Protein AF-A0A1F2RP78-F1 (afdb_monomer_lite)

Secondary structure (DSSP, 8-state):
-HHHHHHHHHHHHHHTS-TTHHHHHHHHHHHHHHHHHHHTTTTSHHHHHHHHHHHHHHHHHHHHHIIIIIS-------HHHHHHHHHHHHHHHHHHHHHHHHHTS--

pLDDT: mean 86.89, std 8.17, range [43.94, 95.0]

Radius of gyration: 15.07 Å; chains: 1; bounding box: 33×30×45 Å

Structure (mmCIF, N/CA/C/O backbone):
data_AF-A0A1F2RP78-F1
#
_entry.id   AF-A0A1F2RP78-F1
#
loop_
_atom_site.group_PDB
_atom_site.id
_atom_site.type_symbol
_atom_site.label_atom_id
_atom_site.label_alt_id
_atom_site.label_comp_id
_atom_site.label_asym_id
_atom_site.label_entity_id
_atom_site.label_seq_id
_atom_site.pdbx_PDB_ins_code
_atom_site.Cartn_x
_atom_site.Cartn_y
_atom_site.Cartn_z
_atom_site.occupancy
_atom_site.B_iso_or_equiv
_atom_site.auth_seq_id
_atom_site.auth_comp_id
_atom_site.auth_asym_id
_atom_site.auth_atom_id
_atom_site.pdbx_PDB_model_num
ATOM 1 N N . MET A 1 1 ? 5.033 -1.623 9.139 1.00 85.19 1 MET A N 1
ATOM 2 C CA . MET A 1 1 ? 6.318 -1.883 8.451 1.00 85.19 1 MET A CA 1
ATOM 3 C C . MET A 1 1 ? 6.697 -3.369 8.466 1.00 85.19 1 MET A C 1
ATOM 5 O O . MET A 1 1 ? 6.648 -3.973 7.406 1.00 85.19 1 MET A O 1
ATOM 9 N N . LEU A 1 2 ? 6.993 -3.987 9.624 1.00 90.75 2 LEU A N 1
ATOM 10 C CA . LEU A 1 2 ? 7.465 -5.389 9.707 1.00 90.75 2 LEU A CA 1
ATOM 11 C C . LEU A 1 2 ? 6.521 -6.416 9.061 1.00 90.75 2 LEU A C 1
ATOM 13 O O . LEU A 1 2 ? 6.959 -7.234 8.261 1.00 90.75 2 LEU A O 1
ATOM 17 N N . ALA A 1 3 ? 5.217 -6.328 9.342 1.00 91.81 3 ALA A N 1
ATOM 18 C CA . ALA A 1 3 ? 4.226 -7.193 8.698 1.00 91.81 3 ALA A CA 1
ATOM 19 C C . ALA A 1 3 ? 4.237 -7.034 7.166 1.00 91.81 3 ALA A C 1
ATOM 21 O O . ALA A 1 3 ? 4.172 -8.019 6.441 1.00 91.81 3 ALA A O 1
ATOM 22 N N . GLY A 1 4 ? 4.398 -5.802 6.672 1.00 89.69 4 GLY A N 1
ATOM 23 C CA . GLY A 1 4 ? 4.524 -5.522 5.241 1.00 89.69 4 GLY A CA 1
ATOM 24 C C . GLY A 1 4 ? 5.749 -6.193 4.620 1.00 89.69 4 GLY A C 1
ATOM 25 O O . GLY A 1 4 ? 5.617 -6.826 3.577 1.00 89.69 4 GLY A O 1
ATOM 26 N N . ALA A 1 5 ? 6.904 -6.124 5.288 1.00 91.75 5 ALA A N 1
ATOM 27 C CA . ALA A 1 5 ? 8.136 -6.777 4.846 1.00 91.75 5 ALA A CA 1
ATOM 28 C C . ALA A 1 5 ? 7.974 -8.301 4.759 1.00 91.75 5 ALA A C 1
ATOM 30 O O . ALA A 1 5 ? 8.255 -8.892 3.720 1.00 91.75 5 ALA A O 1
ATOM 31 N N . ILE A 1 6 ? 7.454 -8.923 5.821 1.00 93.94 6 ILE A N 1
ATOM 32 C CA . ILE A 1 6 ? 7.248 -10.377 5.892 1.00 93.94 6 ILE A CA 1
ATOM 33 C C . ILE A 1 6 ? 6.289 -10.838 4.791 1.00 93.94 6 ILE A C 1
ATOM 35 O O . ILE A 1 6 ? 6.608 -11.746 4.028 1.00 93.94 6 ILE A O 1
ATOM 39 N N . ILE A 1 7 ? 5.133 -10.180 4.666 1.00 92.69 7 ILE A N 1
ATOM 40 C CA . ILE A 1 7 ? 4.130 -10.520 3.650 1.00 92.69 7 ILE A CA 1
ATOM 41 C C . ILE A 1 7 ? 4.687 -10.277 2.239 1.00 92.69 7 ILE A C 1
ATOM 43 O O . ILE A 1 7 ? 4.366 -11.013 1.308 1.00 92.69 7 ILE A O 1
ATOM 47 N N . GLY A 1 8 ? 5.496 -9.234 2.049 1.00 90.25 8 GLY A N 1
ATOM 48 C CA . GLY A 1 8 ? 6.111 -8.918 0.763 1.00 90.25 8 GLY A CA 1
ATOM 49 C C . GLY A 1 8 ? 7.144 -9.956 0.336 1.00 90.25 8 GLY A C 1
ATOM 50 O O . GLY A 1 8 ? 7.024 -10.480 -0.762 1.00 90.25 8 GLY A O 1
ATOM 51 N N . ILE A 1 9 ? 8.067 -10.335 1.222 1.00 91.44 9 ILE A N 1
ATOM 52 C CA . ILE A 1 9 ? 9.081 -11.368 0.946 1.00 91.44 9 ILE A CA 1
ATOM 53 C C . ILE A 1 9 ? 8.426 -12.736 0.721 1.00 91.44 9 ILE A C 1
ATOM 55 O O . ILE A 1 9 ? 8.820 -13.474 -0.183 1.00 91.44 9 ILE A O 1
ATOM 59 N N . ALA A 1 10 ? 7.396 -13.070 1.504 1.00 92.44 10 ALA A N 1
ATOM 60 C CA . ALA A 1 10 ? 6.625 -14.290 1.292 1.00 92.44 10 ALA A CA 1
ATOM 61 C C . ALA A 1 10 ? 5.957 -14.292 -0.092 1.00 92.44 10 ALA A C 1
ATOM 63 O O . ALA A 1 10 ? 6.018 -15.292 -0.804 1.00 92.44 10 ALA A O 1
ATOM 64 N N . GLN A 1 11 ? 5.369 -13.165 -0.508 1.00 91.12 11 GLN A N 1
ATOM 65 C CA . GLN A 1 11 ? 4.790 -13.041 -1.844 1.00 91.12 11 GLN A CA 1
ATOM 66 C C . GLN A 1 11 ? 5.857 -13.139 -2.93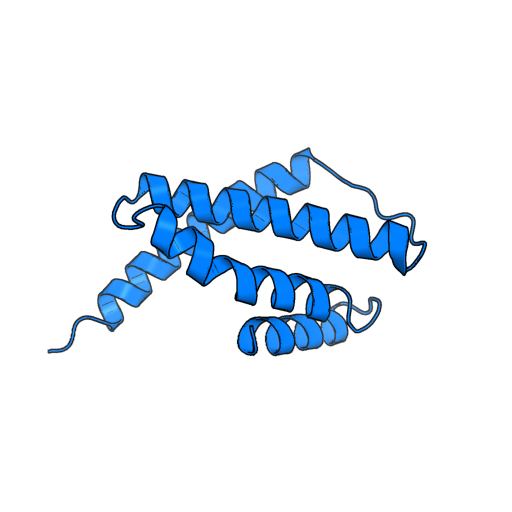9 1.00 91.12 11 GLN A C 1
ATOM 68 O O . GLN A 1 11 ? 5.634 -13.846 -3.918 1.00 91.12 11 GLN A O 1
ATOM 73 N N . ASP A 1 12 ? 6.998 -12.470 -2.781 1.00 89.69 12 ASP A N 1
ATOM 74 C CA . ASP A 1 12 ? 8.112 -12.557 -3.729 1.00 89.69 12 ASP A CA 1
ATOM 75 C C . ASP A 1 12 ? 8.554 -14.021 -3.920 1.00 89.69 12 ASP A C 1
ATOM 77 O O . ASP A 1 12 ? 8.677 -14.498 -5.045 1.00 89.69 12 ASP A O 1
ATOM 81 N N . SER A 1 13 ? 8.679 -14.767 -2.817 1.00 88.44 13 SER A N 1
ATOM 82 C CA . SER A 1 13 ? 9.080 -16.182 -2.822 1.00 88.44 13 SER A CA 1
ATOM 83 C C . SER A 1 13 ? 8.060 -17.090 -3.522 1.00 88.44 13 SER A C 1
ATOM 85 O O . SER A 1 13 ? 8.435 -18.074 -4.150 1.00 88.44 13 SER A O 1
ATOM 87 N N . LEU A 1 14 ? 6.767 -16.763 -3.426 1.00 90.06 14 LEU A N 1
ATOM 88 C CA . LEU A 1 14 ? 5.671 -17.551 -4.004 1.00 90.06 14 LEU A CA 1
ATOM 89 C C . LEU A 1 14 ? 5.351 -17.192 -5.462 1.00 90.06 14 LEU A C 1
ATOM 91 O O . LEU A 1 14 ? 4.744 -17.993 -6.165 1.00 90.06 14 LEU A O 1
ATOM 95 N N . THR A 1 15 ? 5.713 -15.990 -5.919 1.00 84.12 15 THR A N 1
ATOM 96 C CA . THR A 1 15 ? 5.358 -15.491 -7.262 1.00 84.12 15 THR A CA 1
ATOM 97 C C . THR A 1 15 ? 6.435 -15.742 -8.317 1.00 84.12 15 THR A C 1
ATOM 99 O O . THR A 1 15 ? 6.181 -15.507 -9.496 1.00 84.12 15 THR A O 1
ATOM 102 N N . GLY A 1 16 ? 7.616 -16.233 -7.923 1.00 77.31 16 GLY A N 1
ATOM 103 C CA . GLY A 1 16 ? 8.721 -16.545 -8.841 1.00 77.31 16 GLY A CA 1
ATOM 104 C C . GLY A 1 16 ? 9.378 -15.314 -9.479 1.00 77.31 16 GLY A C 1
ATOM 105 O O . GLY A 1 16 ? 10.154 -15.454 -10.421 1.00 77.31 16 GLY A O 1
ATOM 106 N N . GLY A 1 17 ? 9.048 -14.114 -8.992 1.00 76.69 17 GLY A N 1
ATOM 107 C CA . GLY A 1 17 ? 9.647 -12.851 -9.412 1.00 76.69 17 GLY A CA 1
ATOM 108 C C . GLY A 1 17 ? 10.907 -12.489 -8.613 1.00 76.69 17 GLY A C 1
ATOM 109 O O . GLY A 1 17 ? 11.374 -13.269 -7.781 1.00 76.69 17 GLY A O 1
ATOM 110 N N . PRO A 1 18 ? 11.473 -11.293 -8.843 1.00 81.56 18 PRO A N 1
ATOM 111 C CA . PRO A 1 18 ? 12.642 -10.814 -8.112 1.00 81.56 18 PRO A CA 1
ATOM 112 C C . PRO A 1 18 ? 12.363 -10.708 -6.608 1.00 81.56 18 PRO A C 1
ATOM 114 O O . PRO A 1 18 ? 11.429 -10.019 -6.190 1.00 81.56 18 PRO A O 1
ATOM 117 N N . ILE A 1 19 ? 13.197 -11.349 -5.784 1.00 84.06 19 ILE A N 1
ATOM 118 C CA . ILE A 1 19 ? 13.052 -11.270 -4.328 1.00 84.06 19 ILE A CA 1
ATOM 119 C C . ILE A 1 19 ? 13.342 -9.851 -3.841 1.00 84.06 19 ILE A C 1
ATOM 121 O O . ILE A 1 19 ? 14.388 -9.280 -4.140 1.00 84.06 19 ILE A O 1
ATOM 125 N N . GLY A 1 20 ? 12.413 -9.292 -3.064 1.00 85.06 20 GLY A N 1
ATOM 126 C CA . GLY A 1 20 ? 12.517 -7.963 -2.473 1.00 85.06 20 GLY A CA 1
ATOM 127 C C . GLY A 1 20 ? 11.697 -6.885 -3.182 1.00 85.06 20 GLY A C 1
ATOM 128 O O . GLY A 1 20 ? 11.589 -5.783 -2.635 1.00 85.06 20 GLY A O 1
ATOM 129 N N . LEU A 1 21 ? 11.079 -7.165 -4.338 1.00 90.19 21 LEU A N 1
ATOM 130 C CA . LEU A 1 21 ? 10.230 -6.194 -5.038 1.00 90.19 21 LEU A CA 1
ATOM 131 C C . LEU A 1 21 ? 8.944 -5.905 -4.249 1.00 90.19 21 LEU A C 1
ATOM 133 O O . LEU A 1 21 ? 8.692 -4.761 -3.863 1.00 90.19 21 LEU A O 1
ATOM 137 N N . PHE A 1 22 ? 8.145 -6.932 -3.942 1.00 90.94 22 PHE A N 1
ATOM 138 C CA . PHE A 1 22 ? 6.969 -6.779 -3.085 1.00 90.94 22 PHE A CA 1
ATOM 139 C C . PHE A 1 22 ? 7.380 -6.510 -1.630 1.00 90.94 22 PHE A C 1
ATOM 141 O O . PHE A 1 22 ? 6.692 -5.752 -0.942 1.00 90.94 22 PHE A O 1
ATOM 148 N N . GLY A 1 23 ? 8.500 -7.081 -1.167 1.00 90.25 23 GLY A N 1
ATOM 149 C CA . GLY A 1 23 ? 9.094 -6.828 0.152 1.00 90.25 23 GLY A CA 1
ATOM 150 C C . GLY A 1 23 ? 9.316 -5.345 0.450 1.00 90.25 23 GLY A C 1
ATOM 151 O O . GLY A 1 23 ? 8.772 -4.808 1.420 1.00 90.25 23 GLY A O 1
ATOM 152 N N . SER A 1 24 ? 10.085 -4.661 -0.398 1.00 91.31 24 SER A N 1
ATOM 153 C CA . SER A 1 24 ? 10.394 -3.234 -0.241 1.00 91.31 24 SER A CA 1
ATOM 154 C C . SER A 1 24 ? 9.144 -2.360 -0.391 1.00 91.31 24 SER A C 1
ATOM 156 O O . SER A 1 24 ? 8.863 -1.541 0.488 1.00 91.31 24 SER A O 1
ATOM 158 N N . ALA A 1 25 ? 8.322 -2.597 -1.420 1.00 92.50 25 ALA A N 1
ATOM 159 C CA . ALA A 1 25 ? 7.094 -1.837 -1.651 1.00 92.50 25 ALA A CA 1
ATOM 160 C C . ALA A 1 25 ? 6.129 -1.901 -0.451 1.00 92.50 25 ALA A C 1
ATOM 162 O O . ALA A 1 25 ? 5.670 -0.869 0.044 1.00 92.50 25 ALA A O 1
ATOM 163 N N . LYS A 1 26 ? 5.849 -3.100 0.079 1.00 92.50 26 LYS A N 1
ATOM 164 C CA . LYS A 1 26 ? 4.934 -3.266 1.223 1.00 92.50 26 LYS A CA 1
ATOM 165 C C . LYS A 1 26 ? 5.511 -2.762 2.538 1.00 92.50 26 LYS A C 1
ATOM 167 O O . LYS A 1 26 ? 4.751 -2.388 3.431 1.00 92.50 26 LYS A O 1
ATOM 172 N N . THR A 1 27 ? 6.833 -2.727 2.666 1.00 94.19 27 THR A N 1
ATOM 173 C CA . THR A 1 27 ? 7.501 -2.107 3.814 1.00 94.19 27 THR A CA 1
ATOM 174 C C . THR A 1 27 ? 7.230 -0.605 3.843 1.00 94.19 27 THR A C 1
ATOM 176 O O . THR A 1 27 ? 6.800 -0.101 4.882 1.00 94.19 27 THR A O 1
ATOM 179 N N . VAL A 1 28 ? 7.401 0.078 2.702 1.00 93.31 28 VAL A N 1
ATOM 180 C CA . VAL A 1 28 ? 7.117 1.516 2.546 1.00 93.31 28 VAL A CA 1
ATOM 181 C C . VAL A 1 28 ? 5.642 1.802 2.808 1.00 93.31 28 VAL A C 1
ATOM 183 O O . VAL A 1 28 ? 5.325 2.630 3.660 1.00 93.31 28 VAL A O 1
ATOM 186 N N . ILE A 1 29 ? 4.735 1.066 2.157 1.00 94.00 29 ILE A N 1
ATOM 187 C CA . ILE A 1 29 ? 3.291 1.213 2.387 1.00 94.00 29 ILE A CA 1
ATOM 188 C C . ILE A 1 29 ? 2.971 1.026 3.871 1.00 94.00 29 ILE A C 1
ATOM 190 O O . ILE A 1 29 ? 2.396 1.910 4.497 1.00 94.00 29 ILE A O 1
ATOM 194 N N . GLY A 1 30 ? 3.444 -0.062 4.479 1.00 91.50 30 GLY A N 1
ATOM 195 C CA . GLY A 1 30 ? 3.206 -0.346 5.889 1.00 91.50 30 GLY A CA 1
ATOM 196 C C . GLY A 1 30 ? 3.879 0.623 6.869 1.00 91.50 30 GLY A C 1
ATOM 197 O O . GLY A 1 30 ? 3.606 0.521 8.066 1.00 91.50 30 GLY A O 1
ATOM 198 N N . TYR A 1 31 ? 4.789 1.489 6.424 1.00 93.06 31 TYR A N 1
ATOM 199 C CA . TYR A 1 31 ? 5.335 2.595 7.215 1.00 93.06 31 TYR A CA 1
ATOM 200 C C . TYR A 1 31 ? 4.464 3.853 7.089 1.00 93.06 31 TYR A C 1
ATOM 202 O O . TYR A 1 31 ? 4.172 4.491 8.093 1.00 93.06 31 TYR A O 1
ATOM 210 N N . VAL A 1 32 ? 3.997 4.169 5.878 1.00 91.38 32 VAL A N 1
ATOM 211 C CA . VAL A 1 32 ? 3.215 5.382 5.579 1.00 91.38 32 VAL A CA 1
ATOM 212 C C . VAL A 1 32 ? 1.747 5.258 6.012 1.00 91.38 32 VAL A C 1
ATOM 214 O O . VAL A 1 32 ? 1.122 6.258 6.367 1.00 91.38 32 VAL A O 1
ATOM 217 N N . THR A 1 33 ? 1.181 4.044 6.026 1.00 90.69 33 THR A N 1
ATOM 218 C CA . THR A 1 33 ? -0.241 3.817 6.343 1.00 90.69 33 THR A CA 1
ATOM 219 C C . THR A 1 33 ? -0.688 4.397 7.686 1.00 90.69 33 THR A C 1
ATOM 221 O O . THR A 1 33 ? -1.661 5.152 7.678 1.00 90.69 33 THR A O 1
ATOM 224 N N . PRO A 1 34 ? -0.021 4.126 8.825 1.00 88.69 34 PRO A N 1
ATOM 225 C CA . PRO A 1 34 ? -0.437 4.693 10.107 1.00 88.69 34 PRO A CA 1
ATOM 226 C C . PRO A 1 34 ? -0.434 6.227 10.114 1.00 88.69 34 PRO A C 1
ATOM 228 O O . PRO A 1 34 ? -1.357 6.824 10.656 1.00 88.69 34 PRO A O 1
ATOM 231 N N . SER A 1 35 ? 0.560 6.854 9.473 1.00 87.38 35 SER A N 1
ATOM 232 C CA . SER A 1 35 ? 0.722 8.313 9.433 1.00 87.38 35 SER A CA 1
ATOM 233 C C . SER A 1 35 ? -0.363 9.016 8.618 1.00 87.38 35 SER A C 1
ATOM 235 O O . SER A 1 35 ? -0.855 10.060 9.025 1.00 87.38 35 SER A O 1
ATOM 237 N N . LEU A 1 36 ? -0.756 8.461 7.470 1.00 85.06 36 LEU A N 1
ATOM 238 C CA . LEU A 1 36 ? -1.831 9.042 6.653 1.00 85.06 36 LEU A CA 1
ATOM 239 C C . LEU A 1 36 ? -3.215 8.709 7.210 1.00 85.06 36 LEU A C 1
ATOM 241 O O . LEU A 1 36 ? -4.119 9.536 7.132 1.00 85.06 36 LEU A O 1
ATOM 245 N N . SER A 1 37 ? -3.394 7.509 7.771 1.00 83.88 37 SER A N 1
ATOM 246 C CA . SER A 1 37 ? -4.679 7.103 8.344 1.00 83.88 37 SER A CA 1
ATOM 247 C C . SER A 1 37 ? -5.053 7.973 9.541 1.00 83.88 37 SER A C 1
ATOM 249 O O . SER A 1 37 ? -6.217 8.346 9.662 1.00 83.88 37 SER A O 1
ATOM 251 N N . SER A 1 38 ? -4.089 8.331 10.396 1.00 81.81 38 SER A N 1
ATOM 252 C CA . SER A 1 38 ? -4.341 9.210 11.543 1.0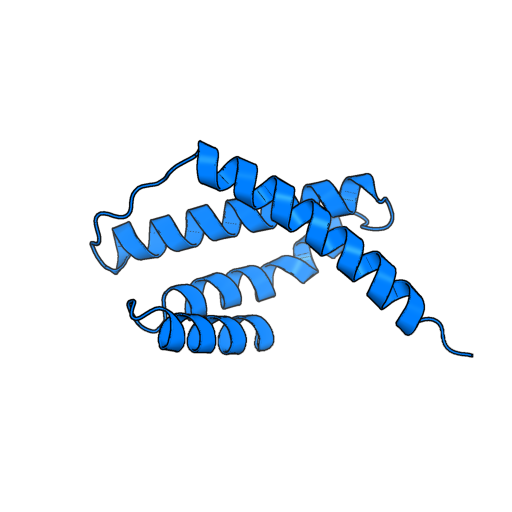0 81.81 38 SER A CA 1
ATOM 253 C C . SER A 1 38 ? -4.634 10.656 11.136 1.00 81.81 38 SER A C 1
ATOM 255 O O . SER A 1 38 ? -5.409 11.322 11.812 1.00 81.81 38 SER A O 1
ATOM 257 N N . LEU A 1 39 ? -4.061 11.133 10.024 1.00 82.25 39 LEU A N 1
ATOM 258 C CA . LEU A 1 39 ? -4.312 12.482 9.506 1.00 82.25 39 LEU A CA 1
ATOM 259 C C . LEU A 1 39 ? -5.709 12.652 8.893 1.00 82.25 39 LEU A C 1
ATOM 261 O O . LEU A 1 39 ? -6.231 13.761 8.872 1.00 82.25 39 LEU A O 1
ATOM 265 N N . LEU A 1 40 ? -6.293 11.578 8.359 1.00 78.88 40 LEU A N 1
ATOM 266 C CA . LEU A 1 40 ? -7.530 11.630 7.574 1.00 78.88 40 LEU A CA 1
ATOM 267 C C . LEU A 1 40 ? -8.801 11.296 8.371 1.00 78.88 40 LEU A C 1
ATOM 269 O O . LEU A 1 40 ? -9.843 11.116 7.755 1.00 78.88 40 LEU A O 1
ATOM 273 N N . ASP A 1 41 ? -8.715 11.217 9.702 1.00 74.94 41 ASP A N 1
ATOM 274 C CA . ASP A 1 41 ? -9.820 10.902 10.622 1.00 74.94 41 ASP A CA 1
ATOM 275 C C . ASP A 1 41 ? -10.705 9.733 10.133 1.00 74.94 41 ASP A C 1
ATOM 277 O O . ASP A 1 41 ? -11.775 9.883 9.535 1.00 74.94 41 ASP A O 1
ATOM 281 N N . THR A 1 42 ? -10.191 8.510 10.301 1.00 68.81 42 THR A N 1
ATOM 282 C CA . THR A 1 42 ? -10.660 7.305 9.589 1.00 68.81 42 THR A CA 1
ATOM 283 C C . THR A 1 42 ? -11.987 6.709 10.079 1.00 68.81 42 THR A C 1
ATOM 285 O O . THR A 1 42 ? -12.270 5.523 9.863 1.00 68.81 42 THR A O 1
ATOM 288 N N . GLU A 1 43 ? -12.821 7.501 10.741 1.00 69.31 43 GLU A N 1
ATOM 289 C CA . GLU A 1 43 ? -14.053 7.033 11.375 1.00 69.31 43 GLU A CA 1
ATOM 290 C C . GLU A 1 43 ? -15.164 6.740 10.355 1.00 69.31 43 GLU A C 1
ATOM 292 O O . GLU A 1 43 ? -15.951 5.806 10.521 1.00 69.31 43 GLU A O 1
ATOM 297 N N . GLY A 1 44 ? -15.193 7.469 9.235 1.00 78.81 44 GLY A N 1
ATOM 298 C CA . GLY A 1 44 ? -16.203 7.291 8.194 1.00 78.81 44 GLY A CA 1
ATOM 299 C C . GLY A 1 44 ? -15.938 6.101 7.264 1.00 78.81 44 GLY A C 1
ATOM 300 O O . GLY A 1 44 ? -14.862 5.979 6.678 1.00 78.81 44 GLY A O 1
ATOM 301 N N . PHE A 1 45 ? -16.972 5.290 6.995 1.00 83.12 45 PHE A N 1
ATOM 302 C CA . PHE A 1 45 ? -16.943 4.224 5.974 1.00 83.12 45 PHE A CA 1
ATOM 303 C C . PHE A 1 45 ? -16.382 4.717 4.629 1.00 83.12 45 PHE A C 1
ATOM 305 O O . PHE A 1 45 ? -15.521 4.073 4.034 1.00 83.12 45 PHE A O 1
ATOM 312 N N . ARG A 1 46 ? -16.824 5.898 4.173 1.00 85.38 46 ARG A N 1
ATOM 313 C CA . ARG A 1 46 ? -16.382 6.508 2.906 1.00 85.38 46 ARG A CA 1
ATOM 314 C C . ARG A 1 46 ? -14.886 6.827 2.907 1.00 85.38 46 ARG A C 1
ATOM 316 O O . ARG A 1 46 ? -14.212 6.581 1.912 1.00 85.38 46 ARG A O 1
ATOM 323 N N . VAL A 1 47 ? -14.375 7.329 4.030 1.00 87.38 47 VAL A N 1
ATOM 324 C CA . VAL A 1 47 ? -12.957 7.664 4.205 1.00 87.38 47 VAL A CA 1
ATOM 325 C C . VAL A 1 47 ? -12.108 6.395 4.174 1.00 87.38 47 VAL A C 1
ATOM 327 O O . VAL A 1 47 ? -11.110 6.353 3.462 1.00 87.38 47 VAL A O 1
ATOM 330 N N . ARG A 1 48 ? -12.543 5.321 4.851 1.00 87.75 48 ARG A N 1
ATOM 331 C CA . ARG A 1 48 ? -11.853 4.019 4.818 1.00 87.75 48 ARG A CA 1
ATOM 332 C C . ARG A 1 48 ? -11.759 3.452 3.402 1.00 87.75 48 ARG A C 1
ATOM 334 O O . ARG A 1 48 ? -10.671 3.062 2.989 1.00 87.75 48 ARG A O 1
ATOM 341 N N . VAL A 1 49 ? -12.865 3.449 2.646 1.00 90.38 49 VAL A N 1
ATOM 342 C CA . VAL A 1 49 ? -12.863 3.019 1.232 1.00 90.38 49 VAL A CA 1
ATOM 343 C C . VAL A 1 49 ? -11.853 3.839 0.429 1.00 90.38 49 VAL A C 1
ATOM 345 O O . VAL A 1 49 ? -11.020 3.270 -0.275 1.00 90.38 49 VAL A O 1
ATOM 348 N N . PHE A 1 50 ? -11.906 5.167 0.550 1.00 90.62 50 PHE A N 1
ATOM 349 C CA . PHE A 1 50 ? -11.045 6.069 -0.211 1.00 90.62 50 PHE A CA 1
ATOM 350 C C . PHE A 1 50 ? -9.561 5.862 0.109 1.00 90.62 50 PHE A C 1
ATOM 352 O O . PHE A 1 50 ? -8.742 5.731 -0.797 1.00 90.62 50 PHE A O 1
ATOM 359 N N . ILE A 1 51 ? -9.211 5.757 1.390 1.00 91.00 51 ILE A N 1
ATOM 360 C CA . ILE A 1 51 ? -7.833 5.528 1.828 1.00 91.00 51 ILE A CA 1
ATOM 361 C C . ILE A 1 51 ? -7.314 4.188 1.317 1.00 91.00 51 ILE A C 1
ATOM 363 O O . ILE A 1 51 ? -6.238 4.148 0.728 1.00 91.00 51 ILE A O 1
ATOM 367 N N . LEU A 1 52 ? -8.073 3.101 1.482 1.00 92.31 52 LEU A N 1
ATOM 368 C CA . LEU A 1 52 ? -7.667 1.777 1.001 1.00 92.31 52 LEU A CA 1
ATOM 369 C C . LEU A 1 52 ? -7.446 1.765 -0.516 1.00 92.31 52 LEU A C 1
ATOM 371 O O . LEU A 1 52 ? -6.478 1.175 -0.997 1.00 92.31 52 LEU A O 1
ATOM 375 N N . PHE A 1 53 ? -8.306 2.462 -1.259 1.00 92.31 53 PHE A N 1
ATOM 376 C CA . PHE A 1 53 ? -8.167 2.630 -2.700 1.00 92.31 53 PHE A CA 1
ATOM 377 C C . PHE A 1 53 ? -6.877 3.379 -3.072 1.00 92.31 53 PHE A C 1
ATOM 379 O O . PHE A 1 53 ? -6.083 2.883 -3.872 1.00 92.31 53 PHE A O 1
ATOM 386 N N . ILE A 1 54 ? -6.626 4.541 -2.460 1.00 91.62 54 ILE A N 1
ATOM 387 C CA . ILE A 1 54 ? -5.429 5.352 -2.729 1.00 91.62 54 ILE A CA 1
ATOM 388 C C . ILE A 1 54 ? -4.148 4.607 -2.340 1.00 91.62 54 ILE A C 1
ATOM 390 O O . ILE A 1 54 ? -3.181 4.619 -3.100 1.00 91.62 54 ILE A O 1
ATOM 394 N N . PHE A 1 55 ? -4.139 3.907 -1.203 1.00 92.31 55 PHE A N 1
ATOM 395 C CA . PHE A 1 55 ? -2.994 3.096 -0.788 1.00 92.31 55 PHE A CA 1
ATOM 396 C C . PHE A 1 55 ? -2.693 1.961 -1.763 1.00 92.31 55 PHE A C 1
ATOM 398 O O . PHE A 1 55 ? -1.524 1.698 -2.044 1.00 92.31 55 PHE A O 1
ATOM 405 N N . TYR A 1 56 ? -3.724 1.317 -2.314 1.00 93.88 56 TYR A N 1
ATOM 406 C CA . TYR A 1 56 ? -3.529 0.309 -3.349 1.00 93.88 56 TYR A CA 1
ATOM 407 C C . TYR A 1 56 ? -2.906 0.911 -4.614 1.00 93.88 56 TYR A C 1
ATOM 409 O O . TYR A 1 56 ? -1.949 0.356 -5.152 1.00 93.88 56 TYR A O 1
ATOM 417 N N . LEU A 1 57 ? -3.401 2.065 -5.074 1.00 92.19 57 LEU A N 1
ATOM 418 C CA . LEU A 1 57 ? -2.823 2.741 -6.237 1.00 92.19 57 LEU A CA 1
ATOM 419 C C . LEU A 1 57 ? -1.363 3.133 -5.996 1.00 92.19 57 LEU A C 1
ATOM 421 O O . LEU A 1 57 ? -0.516 2.887 -6.853 1.00 92.19 57 LEU A O 1
ATOM 425 N N . LEU A 1 58 ? -1.053 3.667 -4.812 1.00 92.94 58 LEU A N 1
ATOM 426 C CA . LEU A 1 58 ? 0.319 3.976 -4.416 1.00 92.94 58 LEU A CA 1
ATOM 427 C C . LEU A 1 58 ? 1.199 2.722 -4.452 1.00 92.94 58 LEU A C 1
ATOM 429 O O . LEU A 1 58 ? 2.314 2.769 -4.963 1.00 92.94 58 LEU A O 1
ATOM 433 N N . GLN A 1 59 ? 0.693 1.585 -3.971 1.00 93.12 59 GLN A N 1
ATOM 434 C CA . GLN A 1 59 ? 1.410 0.315 -4.031 1.00 93.12 59 GLN A CA 1
ATOM 435 C C . GLN A 1 59 ? 1.690 -0.120 -5.480 1.00 93.12 59 GLN A C 1
ATOM 437 O O . GLN A 1 59 ? 2.808 -0.537 -5.774 1.00 93.12 59 GLN A O 1
ATOM 442 N N . VAL A 1 60 ? 0.713 -0.014 -6.388 1.00 92.00 60 VAL A N 1
ATOM 443 C CA . VAL A 1 60 ? 0.895 -0.346 -7.816 1.00 92.00 60 VAL A CA 1
ATOM 444 C C . VAL A 1 60 ? 1.972 0.535 -8.447 1.00 92.00 60 VAL A C 1
ATOM 446 O O . VAL A 1 60 ? 2.855 0.020 -9.132 1.00 92.00 60 VAL A O 1
ATOM 449 N N . VAL A 1 61 ? 1.939 1.842 -8.175 1.00 91.50 61 VAL A N 1
ATOM 450 C CA . VAL A 1 61 ? 2.941 2.794 -8.673 1.00 91.50 61 VAL A CA 1
ATOM 451 C C . VAL A 1 61 ? 4.327 2.487 -8.109 1.00 91.50 61 VAL A C 1
ATOM 453 O O . VAL A 1 61 ? 5.296 2.493 -8.863 1.00 91.50 61 VAL A O 1
ATOM 456 N N . LEU A 1 62 ? 4.436 2.163 -6.817 1.00 92.31 62 LEU A N 1
ATOM 457 C CA . LEU A 1 62 ? 5.709 1.782 -6.201 1.00 92.31 62 LEU A CA 1
ATOM 458 C C . LEU A 1 62 ? 6.284 0.509 -6.823 1.00 92.31 62 LEU A C 1
ATOM 460 O O . LEU A 1 62 ? 7.462 0.486 -7.157 1.00 92.31 62 LEU A O 1
ATOM 464 N N . ILE A 1 63 ? 5.471 -0.533 -7.011 1.00 90.81 63 ILE A N 1
ATOM 465 C CA . ILE A 1 63 ? 5.926 -1.790 -7.623 1.00 90.81 63 ILE A CA 1
ATOM 466 C C . ILE A 1 63 ? 6.375 -1.551 -9.063 1.00 90.81 63 ILE A C 1
ATOM 468 O O . ILE A 1 63 ? 7.433 -2.031 -9.458 1.00 90.81 63 ILE A O 1
ATOM 472 N N . TYR A 1 64 ? 5.606 -0.781 -9.834 1.00 90.88 64 TYR A N 1
ATOM 473 C CA . TYR A 1 64 ? 5.988 -0.414 -11.192 1.00 90.88 64 TYR A CA 1
ATOM 474 C C . TYR A 1 64 ? 7.299 0.380 -11.215 1.00 90.88 64 TYR A C 1
ATOM 476 O O . TYR A 1 64 ? 8.206 0.040 -11.971 1.00 90.88 64 TYR A O 1
ATOM 484 N N . GLY A 1 65 ? 7.431 1.402 -10.366 1.00 89.00 65 GLY A N 1
ATOM 485 C CA . GLY A 1 65 ? 8.633 2.228 -10.280 1.00 89.00 65 GLY A CA 1
ATOM 486 C C . GLY A 1 65 ? 9.861 1.420 -9.866 1.00 89.00 65 GLY A C 1
ATOM 4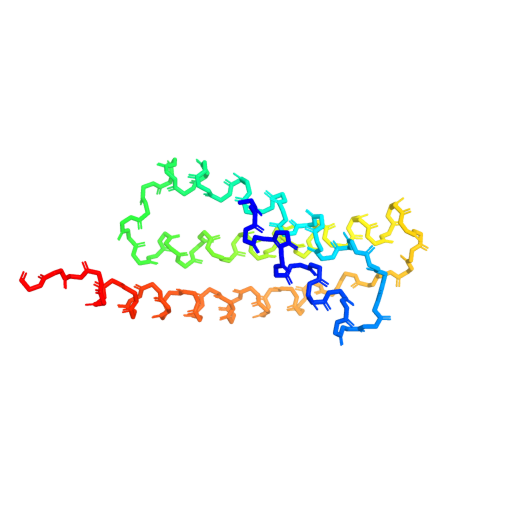87 O O . GLY A 1 65 ? 10.899 1.519 -10.504 1.00 89.00 65 GLY A O 1
ATOM 488 N N . LEU A 1 66 ? 9.740 0.558 -8.855 1.00 90.12 66 LEU A N 1
ATOM 489 C CA . LEU A 1 66 ? 10.823 -0.331 -8.427 1.00 90.12 66 LEU A CA 1
ATOM 490 C C . LEU A 1 66 ? 11.178 -1.363 -9.513 1.00 90.12 66 LEU A C 1
ATOM 492 O O . LEU A 1 66 ? 12.354 -1.587 -9.788 1.00 90.12 66 LEU A O 1
ATOM 496 N N . GLY A 1 67 ? 10.183 -1.947 -10.183 1.00 87.44 67 GLY A N 1
ATOM 497 C CA . GLY A 1 67 ? 10.391 -2.907 -11.271 1.00 87.44 67 GLY A CA 1
ATOM 498 C C . GLY A 1 67 ? 11.084 -2.298 -12.493 1.00 87.44 67 GLY A C 1
ATOM 499 O O . GLY A 1 67 ? 12.004 -2.894 -13.048 1.00 87.44 67 GLY A O 1
ATOM 500 N N . THR A 1 68 ? 10.674 -1.095 -12.895 1.00 86.44 68 THR A N 1
ATOM 501 C CA . THR A 1 68 ? 11.204 -0.408 -14.085 1.00 86.44 68 THR A CA 1
ATOM 502 C C . THR A 1 68 ? 12.511 0.334 -13.817 1.00 86.44 68 THR A C 1
ATOM 504 O O . THR A 1 68 ? 13.466 0.162 -14.567 1.00 86.44 68 THR A O 1
ATOM 507 N N . LEU A 1 69 ? 12.582 1.141 -12.753 1.00 84.81 69 LEU A N 1
ATOM 508 C CA . LEU A 1 69 ? 13.729 2.015 -12.478 1.00 84.81 69 LEU A CA 1
ATOM 509 C C . LEU A 1 69 ? 14.892 1.276 -11.816 1.00 84.81 69 LEU A C 1
ATOM 511 O O . LEU A 1 69 ? 16.043 1.578 -12.113 1.00 84.81 69 LEU A O 1
ATOM 515 N N . VAL A 1 70 ? 14.609 0.340 -10.902 1.00 85.25 70 VAL A N 1
ATOM 516 C CA . VAL A 1 70 ? 15.656 -0.345 -10.121 1.00 85.25 70 VAL A CA 1
ATOM 517 C C . VAL A 1 70 ? 16.055 -1.665 -10.771 1.00 85.25 70 VAL A C 1
ATOM 519 O O . VAL A 1 70 ? 17.240 -1.967 -10.866 1.00 85.25 70 VAL A O 1
ATOM 522 N N . LEU A 1 71 ? 15.076 -2.451 -11.226 1.00 84.25 71 LEU A N 1
ATOM 523 C CA . LEU A 1 71 ? 15.312 -3.788 -11.785 1.00 84.25 71 LEU A CA 1
ATOM 524 C C . LEU A 1 71 ? 15.413 -3.803 -13.319 1.00 84.25 71 LEU A C 1
ATOM 526 O O . LEU A 1 71 ? 15.741 -4.843 -13.887 1.00 84.25 71 LEU A O 1
ATOM 530 N N . GLY A 1 72 ? 15.126 -2.684 -13.994 1.00 81.44 72 GLY A N 1
ATOM 531 C CA . GLY A 1 72 ? 15.194 -2.581 -15.455 1.00 81.44 72 GLY A CA 1
ATOM 532 C C . GLY A 1 72 ? 14.198 -3.482 -16.195 1.00 81.44 72 GLY A C 1
ATOM 533 O O . GLY A 1 72 ? 14.387 -3.762 -17.376 1.00 81.44 72 GLY A O 1
ATOM 534 N N . GLN A 1 73 ? 13.153 -3.973 -15.521 1.00 82.06 73 GLN A N 1
ATOM 535 C CA . GLN A 1 73 ? 12.147 -4.823 -16.147 1.00 82.06 73 GLN A CA 1
ATOM 536 C C . GLN A 1 73 ? 11.161 -3.980 -16.953 1.00 82.06 73 GLN A C 1
ATOM 538 O O . GLN A 1 73 ? 10.688 -2.943 -16.487 1.00 82.06 73 GLN A O 1
ATOM 543 N N . SER A 1 74 ? 10.761 -4.473 -18.127 1.00 73.38 74 SER A N 1
ATOM 544 C CA . SER A 1 74 ? 9.621 -3.948 -18.883 1.00 73.38 74 SER A CA 1
ATOM 545 C C . SER A 1 74 ? 8.311 -4.363 -18.206 1.00 73.38 74 SER A C 1
ATOM 547 O O . SER A 1 74 ? 7.581 -5.225 -18.691 1.00 73.38 74 SER A O 1
ATOM 549 N N . SER A 1 75 ? 8.047 -3.799 -17.027 1.00 73.12 75 SER A N 1
ATOM 550 C CA . SER A 1 75 ? 6.747 -3.913 -16.368 1.00 73.12 75 SER A CA 1
ATOM 551 C C . SER A 1 75 ? 5.739 -3.031 -17.092 1.00 73.12 75 SER A C 1
ATOM 553 O O . SER A 1 75 ? 6.022 -1.873 -17.376 1.00 73.12 75 SER A O 1
ATOM 555 N N . GLU A 1 76 ? 4.550 -3.557 -17.367 1.00 78.31 76 GLU A N 1
ATOM 556 C CA . GLU A 1 76 ? 3.463 -2.779 -17.957 1.00 78.31 76 GLU A CA 1
ATOM 557 C C . GLU A 1 76 ? 2.575 -2.184 -16.861 1.00 78.31 76 GLU A C 1
ATOM 559 O O . GLU A 1 76 ? 2.013 -2.902 -16.026 1.00 78.31 76 GLU A O 1
ATOM 564 N N . LEU A 1 77 ? 2.406 -0.860 -16.875 1.00 81.69 77 LEU A N 1
ATOM 565 C CA . LEU A 1 77 ? 1.440 -0.192 -16.008 1.00 81.69 77 LEU A CA 1
ATOM 566 C C . LEU A 1 77 ? 0.045 -0.266 -16.637 1.00 81.69 77 LEU A C 1
ATOM 568 O O . LEU A 1 77 ? -0.373 0.616 -17.385 1.00 81.69 77 LEU A O 1
ATOM 572 N N . ASN A 1 78 ? -0.710 -1.312 -16.314 1.00 86.06 78 ASN A N 1
ATOM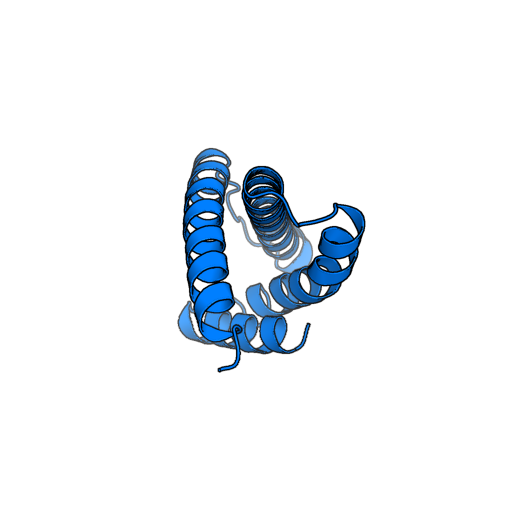 573 C CA . ASN A 1 78 ? -2.103 -1.396 -16.740 1.00 86.06 78 ASN A CA 1
ATOM 574 C C . ASN A 1 78 ? -3.006 -0.596 -15.786 1.00 86.06 78 ASN A C 1
ATOM 576 O O . ASN A 1 78 ? -3.437 -1.097 -14.744 1.00 86.06 78 ASN A O 1
ATOM 580 N N . GLY A 1 79 ? -3.305 0.652 -16.157 1.00 84.88 79 GLY A N 1
ATOM 581 C CA . GLY A 1 79 ? -4.133 1.559 -15.356 1.00 84.88 79 GLY A CA 1
ATOM 582 C C . GLY A 1 79 ? -5.534 1.013 -15.059 1.00 84.88 79 GLY A C 1
ATOM 583 O O . GLY A 1 79 ? -6.010 1.141 -13.934 1.00 84.88 79 GLY A O 1
ATOM 584 N N . VAL A 1 80 ? -6.168 0.325 -16.015 1.00 88.50 80 VAL A N 1
ATOM 585 C CA . VAL A 1 80 ? -7.502 -0.276 -15.827 1.00 88.50 80 VAL A CA 1
ATOM 586 C C . VAL A 1 80 ? -7.451 -1.380 -14.773 1.00 88.50 80 VAL A C 1
ATOM 588 O O . VAL A 1 80 ? -8.261 -1.394 -13.847 1.00 88.50 80 VAL A O 1
ATOM 591 N N . ARG A 1 81 ? -6.459 -2.274 -14.864 1.00 89.12 81 ARG A N 1
ATOM 592 C CA . ARG A 1 81 ? -6.235 -3.325 -13.863 1.00 89.12 81 ARG A CA 1
ATOM 593 C C . ARG A 1 81 ? -5.908 -2.729 -12.494 1.00 89.12 81 ARG A C 1
ATOM 595 O O . ARG A 1 81 ? -6.379 -3.254 -11.491 1.00 89.12 81 ARG A O 1
ATOM 602 N N . GLY A 1 82 ? -5.149 -1.633 -12.451 1.00 89.44 82 GLY A N 1
ATOM 603 C CA . GLY A 1 82 ? -4.846 -0.900 -11.221 1.00 89.44 82 GLY A CA 1
ATOM 604 C C . GLY A 1 82 ? -6.094 -0.309 -10.562 1.00 89.44 82 GLY A C 1
ATOM 605 O O . GLY A 1 82 ? -6.311 -0.506 -9.371 1.00 89.44 82 GLY A O 1
ATOM 606 N N . VAL A 1 83 ? -6.963 0.349 -11.331 1.00 91.38 83 VAL A N 1
ATOM 607 C CA . VAL A 1 83 ? -8.211 0.928 -10.807 1.00 91.38 83 VAL A CA 1
ATOM 608 C C . VAL A 1 83 ? -9.173 -0.165 -10.342 1.00 91.38 83 VAL A C 1
ATOM 610 O O . VAL A 1 83 ? -9.657 -0.108 -9.213 1.00 91.38 83 VAL A O 1
ATOM 613 N N . LEU A 1 84 ? -9.416 -1.194 -11.159 1.00 92.50 84 LEU A N 1
ATOM 614 C CA . LEU A 1 84 ? -10.284 -2.315 -10.778 1.00 92.50 84 LEU A CA 1
ATOM 615 C C . LEU A 1 84 ? -9.739 -3.061 -9.557 1.00 92.50 84 LEU A C 1
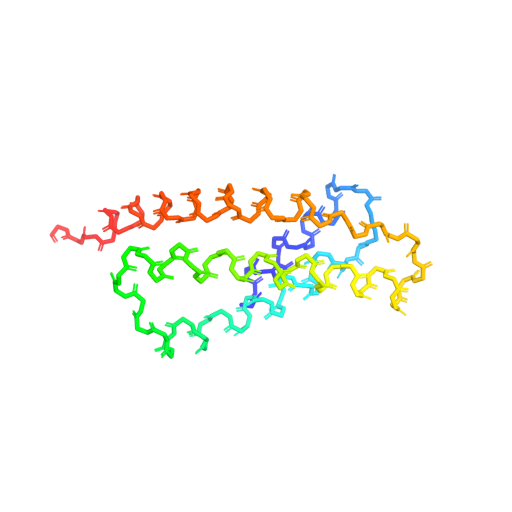ATOM 617 O O . LEU A 1 84 ? -10.483 -3.347 -8.620 1.00 92.50 84 LEU A O 1
ATOM 621 N N . GLY A 1 85 ? -8.431 -3.322 -9.537 1.00 92.31 85 GLY A N 1
ATOM 622 C CA . GLY A 1 85 ? -7.747 -3.918 -8.395 1.00 92.31 85 GLY A CA 1
ATOM 623 C C . GLY A 1 85 ? -7.910 -3.075 -7.133 1.00 92.31 85 GLY A C 1
ATOM 624 O O . GLY A 1 85 ? -8.209 -3.625 -6.074 1.00 92.31 85 GLY A O 1
ATOM 625 N N . GLY A 1 86 ? -7.802 -1.750 -7.246 1.00 92.25 86 GLY A N 1
ATOM 626 C CA . GLY A 1 86 ? -8.002 -0.825 -6.135 1.00 92.25 86 GLY A CA 1
ATOM 627 C C . GLY A 1 86 ? -9.418 -0.874 -5.586 1.00 92.25 86 GLY A C 1
ATOM 628 O O . GLY A 1 86 ? -9.592 -0.943 -4.372 1.00 92.25 86 GLY A O 1
ATOM 629 N N . LEU A 1 87 ? -10.430 -0.888 -6.457 1.00 93.19 87 LEU A N 1
ATOM 630 C CA . LEU A 1 87 ? -11.831 -0.982 -6.040 1.00 93.19 87 LEU A CA 1
ATOM 631 C C . LEU A 1 87 ? -12.096 -2.286 -5.282 1.00 93.19 87 LEU A C 1
ATOM 633 O O . LEU A 1 87 ? -12.666 -2.262 -4.192 1.00 93.19 87 LEU A O 1
ATOM 637 N N . VAL A 1 88 ? -11.625 -3.416 -5.818 1.00 95.00 88 VAL A N 1
ATOM 638 C CA . VAL A 1 88 ? -11.759 -4.727 -5.167 1.00 95.00 88 VAL A CA 1
ATOM 639 C C . VAL A 1 88 ? -11.054 -4.735 -3.809 1.00 95.00 88 VAL A C 1
ATOM 641 O O . VAL A 1 88 ? -11.638 -5.165 -2.816 1.00 95.00 88 VAL A O 1
ATOM 644 N N . ASN A 1 89 ? -9.828 -4.209 -3.731 1.00 93.81 89 ASN A N 1
ATOM 645 C CA . ASN A 1 89 ? -9.075 -4.145 -2.476 1.00 93.81 89 ASN A CA 1
ATOM 646 C C . ASN A 1 89 ? -9.731 -3.221 -1.447 1.00 93.81 89 ASN A C 1
ATOM 648 O O . ASN A 1 89 ? -9.735 -3.548 -0.264 1.00 93.81 89 ASN A O 1
ATOM 652 N N . ALA A 1 90 ? -10.329 -2.108 -1.872 1.00 92.88 90 ALA A N 1
ATOM 653 C CA . ALA A 1 90 ? -11.056 -1.220 -0.976 1.00 92.88 90 ALA A CA 1
ATOM 654 C C . ALA A 1 90 ? -12.302 -1.901 -0.391 1.00 92.88 90 ALA A C 1
ATOM 656 O O . ALA A 1 90 ? -12.525 -1.833 0.817 1.00 92.88 90 ALA A O 1
ATOM 657 N N . VAL A 1 91 ? -13.074 -2.621 -1.214 1.00 93.56 91 VAL A N 1
ATOM 658 C CA . VAL A 1 91 ? -14.243 -3.388 -0.750 1.00 93.56 91 VAL A CA 1
ATOM 659 C C . VAL A 1 91 ? -13.826 -4.475 0.243 1.00 93.56 91 VAL A C 1
ATOM 661 O O . VAL A 1 91 ? -14.383 -4.551 1.339 1.00 93.56 91 VAL A O 1
ATOM 664 N N . ILE A 1 92 ? -12.817 -5.282 -0.104 1.00 94.25 92 ILE A N 1
ATOM 665 C CA . ILE A 1 92 ? -12.305 -6.346 0.773 1.00 94.25 92 ILE A CA 1
ATOM 666 C C . ILE A 1 92 ? -11.746 -5.753 2.069 1.00 94.25 92 ILE A C 1
ATOM 668 O O . ILE A 1 92 ? -12.043 -6.248 3.153 1.00 94.25 92 ILE A O 1
ATOM 672 N N . GLY A 1 93 ? -10.967 -4.675 1.981 1.00 91.00 93 GLY A N 1
ATOM 673 C CA . GLY A 1 93 ? -10.367 -4.034 3.145 1.00 91.00 93 GLY A CA 1
ATOM 674 C C . GLY A 1 93 ? -11.416 -3.481 4.106 1.00 91.00 93 GLY A C 1
ATOM 675 O O . GLY A 1 93 ? -11.294 -3.672 5.313 1.00 91.00 93 GLY A O 1
ATOM 676 N N . VAL A 1 94 ? -12.494 -2.874 3.604 1.00 90.94 94 VAL A N 1
ATOM 677 C CA . VAL A 1 94 ? -13.591 -2.418 4.468 1.00 90.94 94 VAL A CA 1
ATOM 678 C C . VAL A 1 94 ? -14.347 -3.581 5.102 1.00 90.94 94 VAL A C 1
ATOM 680 O O . VAL A 1 94 ? -14.680 -3.509 6.285 1.00 90.94 94 VAL A O 1
ATOM 683 N N . LEU A 1 95 ? -14.567 -4.671 4.365 1.00 90.94 95 LEU A N 1
ATOM 684 C CA . LEU A 1 95 ? -15.160 -5.882 4.930 1.00 90.94 95 LEU A CA 1
ATOM 685 C C . LEU A 1 95 ? -14.303 -6.442 6.077 1.00 90.94 95 LEU A C 1
ATOM 687 O O . LEU A 1 95 ? -14.835 -6.780 7.135 1.00 90.94 95 LEU A O 1
ATOM 691 N N . LEU A 1 96 ? -12.980 -6.481 5.893 1.00 91.06 96 LEU A N 1
ATOM 692 C CA . LEU A 1 96 ? -12.029 -6.883 6.930 1.00 91.06 96 LEU A CA 1
ATOM 693 C C . LEU A 1 96 ? -12.063 -5.941 8.136 1.00 91.06 96 LEU A C 1
ATOM 695 O O . LEU A 1 96 ? -12.045 -6.424 9.263 1.00 91.06 96 LEU A O 1
ATOM 699 N N . TYR A 1 97 ? -12.170 -4.626 7.923 1.00 87.19 97 TYR A N 1
ATOM 700 C CA . TYR A 1 97 ? -12.340 -3.657 9.010 1.00 87.19 97 TYR A CA 1
ATOM 701 C C . TYR A 1 97 ? -13.602 -3.934 9.827 1.00 87.19 97 TYR A C 1
ATOM 703 O O . TYR A 1 97 ? -13.527 -3.988 11.046 1.00 87.19 97 TYR A O 1
ATOM 711 N N . ILE A 1 98 ? -14.746 -4.168 9.177 1.00 87.19 98 ILE A N 1
ATOM 712 C CA . ILE A 1 98 ? -16.006 -4.481 9.871 1.00 87.19 98 ILE A CA 1
ATOM 713 C C . ILE A 1 98 ? -15.877 -5.783 10.672 1.00 87.19 98 ILE A C 1
ATOM 715 O O . ILE A 1 98 ? -16.356 -5.868 11.804 1.00 87.19 98 ILE A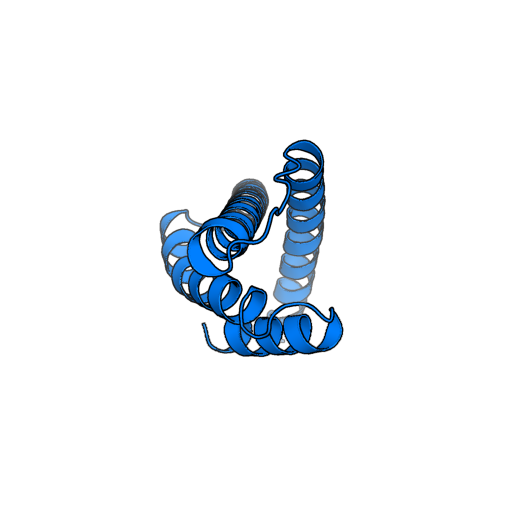 O 1
ATOM 719 N N . LEU A 1 99 ? -15.234 -6.802 10.094 1.00 89.38 99 LEU A N 1
ATOM 720 C CA . LEU A 1 99 ? -15.005 -8.078 10.768 1.00 89.38 99 LEU A CA 1
ATOM 721 C C . LEU A 1 99 ? -14.086 -7.909 11.983 1.00 89.38 99 LEU A C 1
ATOM 723 O O . LEU A 1 99 ? -14.396 -8.405 13.064 1.00 89.38 99 LEU A O 1
ATOM 727 N N . LEU A 1 100 ? -12.987 -7.173 11.827 1.00 87.00 100 LEU A N 1
ATOM 728 C CA . LEU A 1 100 ? -12.030 -6.919 12.897 1.00 87.00 100 LEU A CA 1
ATOM 729 C C . LEU A 1 100 ? -12.640 -6.049 14.003 1.00 87.00 100 LEU A C 1
ATOM 731 O O . LEU A 1 100 ? -12.445 -6.344 15.178 1.00 87.00 100 LEU A O 1
ATOM 735 N N . ASP A 1 101 ? -13.439 -5.041 13.645 1.00 85.44 101 ASP A N 1
ATOM 736 C CA . ASP A 1 101 ? -14.163 -4.184 14.591 1.00 85.44 101 ASP A CA 1
ATOM 737 C C . ASP A 1 101 ? -15.173 -4.996 15.422 1.00 85.44 101 ASP A C 1
ATOM 739 O O . ASP A 1 101 ? -15.396 -4.688 16.593 1.00 85.44 101 ASP A O 1
ATOM 743 N N . ARG A 1 102 ? -15.751 -6.076 14.868 1.00 83.75 102 ARG A N 1
ATOM 744 C CA . ARG A 1 102 ? -16.579 -7.024 15.638 1.00 83.75 102 ARG A CA 1
ATOM 745 C C . ARG A 1 102 ? -15.763 -7.861 16.619 1.00 83.75 102 ARG A C 1
ATOM 747 O O . ARG A 1 102 ? -16.233 -8.084 17.727 1.00 83.75 102 ARG A O 1
ATOM 754 N N . LEU A 1 103 ? -14.571 -8.308 16.226 1.00 86.00 103 LEU A N 1
ATOM 755 C CA . LEU A 1 103 ? -13.683 -9.111 17.079 1.00 86.00 103 LEU A CA 1
ATOM 756 C C . LEU A 1 103 ? -13.015 -8.282 18.182 1.00 86.00 103 LEU A C 1
ATOM 758 O O . LEU A 1 103 ? -12.663 -8.812 19.230 1.00 86.00 103 LEU A O 1
ATOM 762 N N . ARG A 1 104 ? -12.823 -6.982 17.940 1.00 76.69 104 ARG A N 1
ATOM 763 C CA . ARG A 1 104 ? -12.155 -6.063 18.864 1.00 76.69 104 ARG A CA 1
ATOM 764 C C . ARG A 1 104 ? -13.078 -5.517 19.950 1.00 76.69 104 ARG A C 1
ATOM 766 O O . ARG A 1 104 ? -12.570 -4.873 20.858 1.00 76.69 104 ARG A O 1
ATOM 773 N N . LYS A 1 105 ? -14.395 -5.746 19.886 1.00 58.25 105 LYS A N 1
ATOM 774 C CA . LYS A 1 105 ? -15.287 -5.452 21.015 1.00 58.25 105 LYS A CA 1
ATOM 775 C C . LYS A 1 105 ? -15.014 -6.472 22.128 1.00 58.25 105 LYS A C 1
ATOM 777 O O . LYS A 1 105 ? -15.359 -7.638 21.934 1.00 58.25 105 LYS A O 1
ATOM 782 N N . PRO A 1 106 ? -14.395 -6.082 23.258 1.00 54.50 106 PRO A N 1
ATOM 783 C CA . PRO A 1 106 ? -14.358 -6.954 24.416 1.00 54.50 106 PRO A CA 1
ATOM 784 C C . PRO A 1 106 ? -15.776 -7.109 24.972 1.00 54.50 106 PRO A C 1
ATOM 786 O O . PRO A 1 106 ? -16.591 -6.183 24.911 1.00 54.50 106 PRO A O 1
ATOM 789 N N . VAL A 1 107 ? -16.029 -8.318 25.462 1.00 43.94 107 VAL A N 1
ATOM 790 C CA . VAL A 1 107 ? -17.093 -8.656 26.412 1.00 43.94 107 VAL A CA 1
ATOM 791 C C . VAL A 1 107 ? -16.962 -7.784 27.658 1.00 43.94 107 VAL A C 1
ATOM 793 O O . VAL A 1 107 ? -15.800 -7.509 28.042 1.00 43.94 107 VAL A O 1
#

Sequence (107 aa):
MLAGAIIGIAQDSLTGGPIGLFGSAKTVIGYVTPSLSSLLDTEGFRVRVFILFIFYLLQVVLIYGLGTLVLGQSSELNGVRGVLGGLVNAVIGVLLYILLDRLRKPV

Foldseek 3Di:
DVVQLVVQQVCCVVVVHDRCLSNVLRVVLVVCLVVVCVVQVVPDLVSLLVSQLVSLLSSLVSSVCCCCVVVVDPDDSPVVCSNVVSNVRSVVRSVVVVVVVVVPDDD